Protein AF-A0A412G6F5-F1 (afdb_monomer_lite)

InterPro domains:
  IPR049254 Phage tail terminator [PF20765] (4-123)

Radius of gyration: 19.17 Å; chains: 1; bounding box: 36×42×67 Å

Secondary structure (DSSP, 8-state):
-HHHHHHHHHHHHHHH-TT-EEEES---SS--SSEEEEEEPP--TTTSHHHHHHH-EEEEEEEE--TTSTTHHHHHHHHHHHHTTT-SEEEETTEEEEEEEEEEEEETTTTEEEEEEEEE-TTT--TT-HHHHGGGS-S--------

Organism: NCBI:txid61171

Foldseek 3Di:
DVVLVLVQVVVLVCVVVVPAAEAEDDPPPDDDPFHKYKYWDDDDDDPCPVVCLVPFTKIKIKTAHPPVDPVSVVVVVVVCVCCPPVVQWTAGPNDTWGKAPWDWDADPVRRIIIIMIGTNCNRVDPVPPVVVVVVVPPPDDPDDDDD

pLDDT: mean 76.88, std 20.12, range [35.66, 96.69]

Structure (mmCIF, N/CA/C/O backbone):
data_AF-A0A412G6F5-F1
#
_entry.id   AF-A0A412G6F5-F1
#
loop_
_atom_site.group_PDB
_atom_site.id
_atom_site.type_symbol
_atom_site.label_atom_id
_atom_site.label_alt_id
_atom_site.label_comp_id
_atom_site.label_asym_id
_atom_site.label_entity_id
_atom_site.label_seq_id
_atom_site.pdbx_PDB_ins_code
_atom_site.Cartn_x
_atom_site.Cartn_y
_atom_site.Cartn_z
_atom_site.occupancy
_atom_site.B_iso_or_equiv
_atom_site.auth_seq_id
_atom_site.auth_comp_id
_atom_site.auth_asym_id
_atom_site.auth_atom_id
_atom_site.pdbx_PDB_model_num
ATOM 1 N N . MET A 1 1 ? 2.539 -0.796 -18.959 1.00 70.75 1 MET A N 1
ATOM 2 C CA . MET A 1 1 ? 3.631 -0.614 -17.974 1.00 70.75 1 MET A CA 1
ATOM 3 C C . MET A 1 1 ? 3.136 -0.115 -16.617 1.00 70.75 1 MET A C 1
ATOM 5 O O . MET A 1 1 ? 3.207 -0.871 -15.662 1.00 70.75 1 MET A O 1
ATOM 9 N N . VAL A 1 2 ? 2.645 1.128 -16.482 1.00 77.56 2 VAL A N 1
ATOM 10 C CA . VAL A 1 2 ? 2.208 1.657 -15.167 1.00 77.56 2 VAL A CA 1
ATOM 11 C C . VAL A 1 2 ? 1.067 0.830 -14.567 1.00 77.56 2 VAL A C 1
ATOM 13 O O . VAL A 1 2 ? 1.118 0.475 -13.394 1.00 77.56 2 VAL A O 1
ATOM 16 N N . TYR A 1 3 ? 0.089 0.449 -15.391 1.00 81.38 3 TYR A N 1
ATOM 17 C CA . TYR A 1 3 ? -0.985 -0.459 -14.989 1.00 81.38 3 TYR A CA 1
ATOM 18 C C . TYR A 1 3 ? -0.452 -1.802 -14.461 1.00 81.38 3 TYR A C 1
ATOM 20 O O . TYR A 1 3 ? -0.871 -2.251 -13.400 1.00 81.38 3 TYR A O 1
ATOM 28 N N . ASP A 1 4 ? 0.534 -2.403 -15.133 1.00 83.25 4 ASP A N 1
ATOM 29 C CA . ASP A 1 4 ? 1.133 -3.681 -14.716 1.00 83.25 4 ASP A CA 1
ATOM 30 C C . ASP A 1 4 ? 1.852 -3.563 -13.364 1.00 83.25 4 ASP A C 1
ATOM 32 O O . ASP A 1 4 ? 1.800 -4.473 -12.539 1.00 83.25 4 ASP A O 1
ATOM 36 N N . LEU A 1 5 ? 2.475 -2.411 -13.095 1.00 86.62 5 LEU A N 1
ATOM 37 C CA . LEU A 1 5 ? 3.087 -2.111 -11.800 1.00 86.62 5 LEU A CA 1
ATOM 38 C C . LEU A 1 5 ? 2.037 -1.947 -10.696 1.00 86.62 5 LEU A C 1
ATOM 40 O O . LEU A 1 5 ? 2.225 -2.478 -9.602 1.00 86.62 5 LEU A O 1
ATOM 44 N N . ILE A 1 6 ? 0.919 -1.270 -10.982 1.00 88.75 6 ILE A N 1
ATOM 45 C CA . ILE A 1 6 ? -0.224 -1.182 -10.059 1.00 88.75 6 ILE A CA 1
ATOM 46 C C . ILE A 1 6 ? -0.745 -2.590 -9.745 1.00 88.75 6 ILE A C 1
ATOM 48 O O . ILE A 1 6 ? -0.933 -2.921 -8.575 1.00 88.75 6 ILE A O 1
ATOM 52 N N . GLN A 1 7 ? -0.905 -3.446 -10.759 1.00 89.31 7 GLN A N 1
ATOM 53 C CA . GLN A 1 7 ? -1.339 -4.833 -10.573 1.00 89.31 7 GLN A CA 1
ATOM 54 C C . GLN A 1 7 ? -0.327 -5.667 -9.775 1.00 89.31 7 GLN A C 1
ATOM 56 O O . GLN A 1 7 ? -0.731 -6.471 -8.933 1.00 89.31 7 GLN A O 1
ATOM 61 N N . ALA A 1 8 ? 0.978 -5.460 -9.968 1.00 90.44 8 ALA A N 1
ATOM 62 C CA . ALA A 1 8 ? 2.017 -6.132 -9.187 1.00 90.44 8 ALA A CA 1
ATOM 63 C C . ALA A 1 8 ? 1.979 -5.721 -7.704 1.00 90.44 8 ALA A C 1
ATOM 65 O O . ALA A 1 8 ? 2.039 -6.582 -6.823 1.00 90.44 8 ALA A O 1
ATOM 66 N N . ILE A 1 9 ? 1.811 -4.424 -7.417 1.00 92.50 9 ILE A N 1
ATOM 67 C CA . ILE A 1 9 ? 1.620 -3.918 -6.048 1.00 92.50 9 ILE A CA 1
ATOM 68 C C . ILE A 1 9 ? 0.338 -4.512 -5.450 1.00 92.50 9 ILE A C 1
ATOM 70 O O . ILE A 1 9 ? 0.373 -5.060 -4.350 1.00 92.50 9 ILE A O 1
ATOM 74 N N . ALA A 1 10 ? -0.781 -4.462 -6.178 1.00 92.94 10 ALA A N 1
ATOM 75 C CA . ALA A 1 10 ? -2.062 -4.995 -5.719 1.00 92.94 10 ALA A CA 1
ATOM 76 C C . ALA A 1 10 ? -1.984 -6.498 -5.412 1.00 92.94 10 ALA A C 1
ATOM 78 O O . ALA A 1 10 ? -2.477 -6.948 -4.378 1.00 92.94 10 ALA A O 1
ATOM 79 N N . SER A 1 11 ? -1.314 -7.268 -6.270 1.00 91.88 11 SER A N 1
ATOM 80 C CA . SER A 1 11 ? -1.103 -8.707 -6.088 1.00 91.88 11 SER A CA 1
ATOM 81 C C . SER A 1 11 ? -0.253 -9.001 -4.854 1.00 91.88 11 SER A C 1
ATOM 83 O O . SER A 1 11 ? -0.593 -9.887 -4.067 1.00 91.88 11 SER A O 1
ATOM 85 N N . TRP A 1 12 ? 0.813 -8.224 -4.633 1.00 93.12 12 TRP A N 1
ATOM 86 C CA . TRP A 1 12 ? 1.634 -8.339 -3.428 1.00 93.12 12 TRP A CA 1
ATOM 87 C C . TRP A 1 12 ? 0.813 -8.063 -2.163 1.00 93.12 12 TRP A C 1
ATOM 89 O O . TRP A 1 12 ? 0.836 -8.867 -1.233 1.00 93.12 12 TRP A O 1
ATOM 99 N N . ILE A 1 13 ? 0.006 -6.997 -2.154 1.00 94.50 13 ILE A N 1
ATOM 100 C CA . ILE A 1 13 ? -0.892 -6.683 -1.033 1.00 94.50 13 ILE A CA 1
ATOM 101 C C . ILE A 1 13 ? 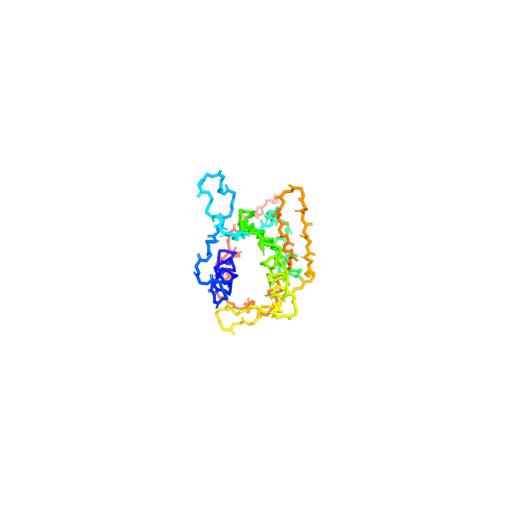-1.894 -7.822 -0.812 1.00 94.50 13 ILE A C 1
ATOM 103 O O . ILE A 1 13 ? -2.058 -8.284 0.315 1.00 94.50 13 ILE A O 1
ATOM 107 N N . LYS A 1 14 ? -2.534 -8.328 -1.872 1.00 93.56 14 LYS A N 1
ATOM 108 C CA . LYS A 1 14 ? -3.509 -9.426 -1.786 1.00 93.56 14 LYS A CA 1
ATOM 109 C C . LYS A 1 14 ? -2.929 -10.727 -1.249 1.00 93.56 14 LYS A C 1
ATOM 111 O O . LYS A 1 14 ? -3.653 -11.451 -0.573 1.00 93.56 14 LYS A O 1
ATOM 116 N N . SER A 1 15 ? -1.647 -10.996 -1.497 1.00 92.75 15 SER A N 1
ATOM 117 C CA . SER A 1 15 ? -0.963 -12.170 -0.941 1.00 92.75 15 SER A CA 1
ATOM 118 C C . SER A 1 15 ? -0.859 -12.142 0.591 1.00 92.75 15 SER A C 1
ATOM 120 O O . SER A 1 15 ? -0.738 -13.187 1.226 1.00 92.75 15 SER A O 1
ATOM 122 N N . LEU A 1 16 ? -0.946 -10.950 1.189 1.00 93.00 16 LEU A N 1
ATOM 123 C CA . LEU A 1 16 ? -0.870 -10.721 2.633 1.00 93.00 16 LEU A CA 1
ATOM 124 C C . LEU A 1 16 ? -2.257 -10.438 3.233 1.00 93.00 16 LEU A C 1
ATOM 126 O O . LEU A 1 16 ? -2.544 -10.836 4.360 1.00 93.00 16 LEU A O 1
ATOM 130 N N . TYR A 1 17 ? -3.136 -9.799 2.456 1.00 92.50 17 TYR A N 1
ATOM 131 C CA . TYR A 1 17 ? -4.452 -9.311 2.867 1.00 92.50 17 TYR A CA 1
ATOM 132 C C . TYR A 1 17 ? -5.554 -9.789 1.904 1.00 92.50 17 TYR A C 1
ATOM 134 O O . TYR A 1 17 ? -6.101 -9.018 1.109 1.00 92.50 17 TYR A O 1
ATOM 142 N N . HIS A 1 18 ? -5.902 -11.075 1.981 1.00 85.81 18 HIS A N 1
ATOM 143 C CA . HIS A 1 18 ? -6.816 -11.740 1.041 1.00 85.81 18 HIS A CA 1
ATOM 144 C C . HIS A 1 18 ? -8.193 -11.053 0.914 1.00 85.81 18 HIS A C 1
ATOM 146 O O . HIS A 1 18 ? -8.665 -10.811 -0.203 1.00 85.81 18 HIS A O 1
ATOM 152 N N . ASP A 1 19 ? -8.791 -10.639 2.034 1.00 86.75 19 ASP A N 1
ATOM 153 C CA . ASP A 1 19 ? -10.155 -10.086 2.079 1.00 86.75 19 ASP A CA 1
ATOM 154 C C . ASP A 1 19 ? -10.235 -8.553 1.969 1.00 86.75 19 ASP A C 1
ATOM 156 O O . ASP A 1 19 ? -11.327 -7.986 1.912 1.00 86.75 19 ASP A O 1
ATOM 160 N N . VAL A 1 20 ? -9.100 -7.854 1.881 1.00 90.12 20 VAL A N 1
ATOM 161 C CA . VAL A 1 20 ? -9.070 -6.382 1.872 1.00 90.12 20 VAL A CA 1
ATOM 162 C C . VAL A 1 20 ? -9.290 -5.843 0.460 1.00 90.12 20 VAL A C 1
ATOM 164 O O . VAL A 1 20 ? -8.702 -6.341 -0.501 1.00 90.12 20 VAL A O 1
ATOM 167 N N . LYS A 1 21 ? -10.156 -4.838 0.294 1.00 91.94 21 LYS A N 1
ATOM 168 C CA . LYS A 1 21 ? -10.390 -4.216 -1.019 1.00 91.94 21 LYS A CA 1
ATOM 169 C C . LYS A 1 21 ? -9.216 -3.318 -1.407 1.00 91.94 21 LYS A C 1
ATOM 171 O O . LYS A 1 21 ? -8.650 -2.639 -0.557 1.00 91.94 21 LYS A O 1
ATOM 176 N N . ILE A 1 22 ? -8.862 -3.339 -2.688 1.00 92.00 22 ILE A N 1
ATOM 177 C CA . ILE A 1 22 ? -7.831 -2.481 -3.273 1.00 92.00 22 ILE A CA 1
ATOM 178 C C . ILE A 1 22 ? -8.500 -1.693 -4.391 1.00 92.00 22 ILE A C 1
ATOM 180 O O . ILE A 1 22 ? -9.172 -2.296 -5.229 1.00 92.00 22 ILE A O 1
ATOM 184 N N . TYR A 1 23 ? -8.334 -0.380 -4.370 1.00 89.62 23 TYR A N 1
ATOM 185 C CA . TYR A 1 23 ? -8.858 0.542 -5.366 1.00 89.62 23 TYR A CA 1
ATOM 186 C C . TYR A 1 23 ? -7.694 1.209 -6.103 1.00 89.62 23 TYR A C 1
ATOM 188 O O . TYR A 1 23 ? -6.665 1.536 -5.505 1.00 89.62 23 TYR A O 1
ATOM 196 N N . ASP A 1 24 ? -7.851 1.411 -7.403 1.00 74.44 24 ASP A N 1
ATOM 197 C CA . ASP A 1 24 ? -6.963 2.199 -8.244 1.00 74.44 24 ASP A CA 1
ATOM 198 C C . ASP A 1 24 ? -7.604 3.571 -8.511 1.00 74.44 24 ASP A C 1
ATOM 200 O O . ASP A 1 24 ? -8.608 3.699 -9.207 1.00 74.44 24 ASP A O 1
ATOM 204 N N . GLY A 1 25 ? -7.041 4.624 -7.912 1.00 64.94 25 GLY A N 1
ATOM 205 C CA . GLY A 1 25 ? -7.523 6.001 -8.075 1.00 64.94 25 GLY A CA 1
ATOM 206 C C . GLY A 1 25 ? -8.661 6.439 -7.131 1.00 64.94 25 GLY A C 1
ATOM 207 O O . GLY A 1 25 ? -9.075 5.698 -6.236 1.00 64.94 25 GLY A O 1
ATOM 208 N N . PRO A 1 26 ? -9.153 7.687 -7.280 1.00 55.75 26 PRO A N 1
ATOM 209 C CA . PRO A 1 26 ? -10.075 8.320 -6.338 1.00 55.75 26 PRO A CA 1
ATOM 210 C C . PRO A 1 26 ? -11.512 7.804 -6.513 1.00 55.75 26 PRO A C 1
ATOM 212 O O . PRO A 1 26 ? -12.380 8.479 -7.065 1.00 55.75 26 PRO A O 1
ATOM 215 N N . VAL A 1 27 ? -11.790 6.593 -6.034 1.00 56.50 27 VAL A N 1
ATOM 216 C CA . VAL A 1 27 ? -13.164 6.090 -5.913 1.00 56.50 27 VAL A CA 1
ATOM 217 C C . VAL A 1 27 ? -13.754 6.624 -4.608 1.00 56.50 27 VAL A C 1
ATOM 219 O O . VAL A 1 27 ? -13.428 6.143 -3.531 1.00 56.50 27 VAL A O 1
ATOM 222 N N . LEU A 1 28 ? -14.610 7.646 -4.703 1.00 56.31 28 LEU A N 1
ATOM 223 C CA . LEU A 1 28 ? -15.174 8.374 -3.552 1.00 56.31 28 LEU A CA 1
ATOM 224 C C . LEU A 1 28 ? -16.532 7.838 -3.053 1.00 56.31 28 LEU A C 1
ATOM 226 O O . LEU A 1 28 ? -17.109 8.413 -2.132 1.00 56.31 28 LEU A O 1
ATOM 230 N N . GLN A 1 29 ? -17.074 6.765 -3.640 1.00 61.47 29 GLN A N 1
ATOM 231 C CA . GLN A 1 29 ? -18.398 6.236 -3.278 1.00 61.47 29 GLN A CA 1
ATOM 232 C C . GLN A 1 29 ? -18.341 4.743 -2.918 1.00 61.47 29 GLN A C 1
ATOM 234 O O . GLN A 1 29 ? -17.715 3.958 -3.621 1.00 61.47 29 GLN A O 1
ATOM 239 N N . ASP A 1 30 ? -19.012 4.377 -1.816 1.00 75.44 30 ASP A N 1
ATOM 240 C CA . ASP A 1 30 ? -19.157 3.003 -1.288 1.00 75.44 30 ASP A CA 1
ATOM 241 C C . ASP A 1 30 ? -17.825 2.275 -0.990 1.00 75.44 30 ASP A C 1
ATOM 243 O O . ASP A 1 30 ? -17.643 1.082 -1.252 1.00 75.44 30 ASP A O 1
ATOM 247 N N . ILE A 1 31 ? -16.862 3.014 -0.426 1.00 86.25 31 ILE A N 1
ATOM 248 C CA . ILE A 1 31 ? -15.583 2.451 0.014 1.00 86.25 31 ILE A CA 1
ATOM 249 C C . ILE A 1 31 ? -15.832 1.484 1.174 1.00 86.25 31 ILE A C 1
ATOM 251 O O . ILE A 1 31 ? -16.297 1.862 2.251 1.00 86.25 31 ILE A O 1
ATOM 255 N N . LYS A 1 32 ? -15.465 0.220 0.968 1.00 89.44 32 LYS A N 1
ATOM 256 C CA . LYS A 1 32 ? -15.502 -0.808 2.014 1.00 89.44 32 LYS A CA 1
ATOM 257 C C . LYS A 1 32 ? -14.198 -0.837 2.796 1.00 89.44 32 LYS A C 1
ATOM 259 O O . LYS A 1 32 ? -13.173 -1.205 2.234 1.00 89.44 32 LYS A O 1
ATOM 264 N N . LEU A 1 33 ? -14.274 -0.496 4.080 1.00 91.56 33 LEU A N 1
ATOM 265 C CA . LEU A 1 33 ? -13.156 -0.557 5.019 1.00 91.56 33 LEU A CA 1
ATOM 266 C C . LEU A 1 33 ? -12.983 -1.974 5.611 1.00 91.56 33 LEU A C 1
ATOM 268 O O . LEU A 1 33 ? -13.987 -2.664 5.819 1.00 91.56 33 LEU A O 1
ATOM 272 N N . PRO A 1 34 ? -11.745 -2.395 5.932 1.00 93.69 34 PRO A N 1
ATOM 273 C CA . PRO A 1 34 ? -10.494 -1.711 5.603 1.00 93.69 34 PRO A CA 1
ATOM 274 C C . PRO A 1 34 ? -10.170 -1.830 4.104 1.00 93.69 34 PRO A C 1
ATOM 276 O O . PRO A 1 34 ? -10.634 -2.758 3.434 1.00 93.69 34 PRO A O 1
ATOM 279 N N . CYS A 1 35 ? -9.373 -0.906 3.568 1.00 94.31 35 CYS A N 1
ATOM 280 C CA . CYS A 1 35 ? -8.973 -0.935 2.159 1.00 94.31 35 CYS A CA 1
ATOM 281 C C . CYS A 1 35 ? -7.633 -0.262 1.877 1.00 94.31 35 CYS A C 1
ATOM 283 O O . CYS A 1 35 ? -7.116 0.493 2.698 1.00 94.31 35 CYS A O 1
ATOM 285 N N . PHE A 1 36 ? -7.105 -0.539 0.685 1.00 95.19 36 PHE A N 1
ATOM 286 C CA . PHE A 1 36 ? -5.944 0.132 0.116 1.00 95.19 36 PHE A CA 1
ATOM 287 C C . PHE A 1 36 ? -6.331 0.931 -1.130 1.00 95.19 36 PHE A C 1
ATOM 289 O O . PHE A 1 36 ? -7.146 0.470 -1.929 1.00 95.19 36 PHE A O 1
ATOM 296 N N . PHE A 1 37 ? -5.685 2.072 -1.334 1.00 93.94 37 PHE A N 1
ATOM 297 C CA . PHE A 1 37 ? -5.668 2.799 -2.600 1.00 93.94 37 PHE A CA 1
ATOM 298 C C . PHE A 1 37 ? -4.254 2.793 -3.154 1.00 93.94 37 PHE A C 1
ATOM 300 O O . PHE A 1 37 ? -3.307 3.014 -2.405 1.00 93.94 37 PHE A O 1
ATOM 307 N N . ILE A 1 38 ? -4.105 2.546 -4.452 1.00 92.44 38 ILE A N 1
ATOM 308 C CA . ILE A 1 38 ? -2.816 2.629 -5.140 1.00 92.44 38 ILE A CA 1
ATOM 309 C C . ILE A 1 38 ? -2.901 3.777 -6.140 1.00 92.44 38 ILE A C 1
ATOM 311 O O . ILE A 1 38 ? -3.734 3.755 -7.047 1.00 92.44 38 ILE A O 1
ATOM 315 N N . THR A 1 39 ? -2.023 4.763 -5.981 1.00 88.75 39 THR A N 1
ATOM 316 C CA . THR A 1 39 ? -1.973 5.952 -6.833 1.00 88.75 39 THR A CA 1
ATOM 317 C C . THR A 1 39 ? -0.556 6.181 -7.338 1.00 88.75 39 THR A C 1
ATOM 319 O O . THR A 1 39 ? 0.420 6.070 -6.594 1.00 88.75 39 THR A O 1
ATOM 322 N N . THR A 1 40 ? -0.437 6.542 -8.611 1.00 85.06 40 THR A N 1
ATOM 323 C CA . THR A 1 40 ? 0.802 7.066 -9.194 1.00 85.06 40 THR A CA 1
ATOM 324 C C . THR A 1 40 ? 0.716 8.574 -9.296 1.00 85.06 40 THR A C 1
ATOM 326 O O . THR A 1 40 ? -0.295 9.099 -9.762 1.00 85.06 40 THR A O 1
ATOM 329 N N . LEU A 1 41 ? 1.772 9.282 -8.910 1.00 76.12 41 LEU A N 1
ATOM 330 C CA . LEU A 1 41 ? 1.836 10.727 -9.125 1.00 76.12 41 LEU A CA 1
ATOM 331 C C . LEU A 1 41 ? 2.078 10.982 -10.625 1.00 76.12 41 LEU A C 1
ATOM 333 O O . LEU A 1 41 ? 3.068 10.489 -11.165 1.00 76.12 41 LEU A O 1
ATOM 337 N N . GLN A 1 42 ? 1.158 11.686 -11.304 1.00 58.50 42 GLN A N 1
ATOM 338 C CA . GLN A 1 42 ? 1.326 12.082 -12.712 1.00 58.50 42 GLN A CA 1
ATOM 339 C C . GLN A 1 42 ? 2.537 13.013 -12.857 1.00 58.50 42 GLN A C 1
ATOM 341 O O . GLN 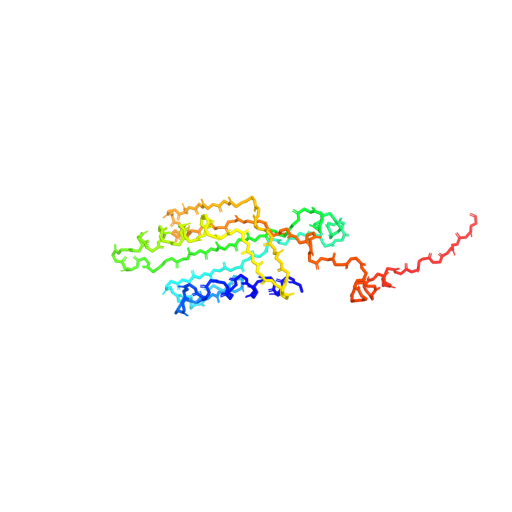A 1 42 ? 2.755 13.887 -12.019 1.00 58.50 42 GLN A O 1
ATOM 346 N N . ILE A 1 43 ? 3.324 12.820 -13.915 1.00 53.09 43 ILE A N 1
ATOM 347 C CA . ILE A 1 43 ? 4.489 13.647 -14.243 1.00 53.09 43 ILE A CA 1
ATOM 348 C C . ILE A 1 43 ? 4.354 14.033 -15.716 1.00 53.09 43 ILE A C 1
ATOM 350 O O . ILE A 1 43 ? 4.107 13.162 -16.547 1.00 53.09 43 ILE A O 1
ATOM 354 N N . ASP A 1 44 ? 4.483 15.326 -16.021 1.00 45.31 44 ASP A N 1
ATOM 355 C CA . ASP A 1 44 ? 4.256 15.894 -17.355 1.00 45.31 44 ASP A CA 1
ATOM 356 C C . ASP A 1 44 ? 5.026 15.151 -18.461 1.00 45.31 44 ASP A C 1
ATOM 358 O O . ASP A 1 44 ? 6.246 14.983 -18.400 1.00 45.31 44 ASP A O 1
ATOM 362 N N . GLU A 1 45 ? 4.291 14.721 -19.484 1.00 41.81 45 GLU A N 1
ATOM 363 C CA . GLU A 1 45 ? 4.550 13.529 -20.307 1.00 41.81 45 GLU A CA 1
ATOM 364 C C . GLU A 1 45 ? 5.762 13.613 -21.259 1.00 41.81 45 GLU A C 1
ATOM 366 O O . GLU A 1 45 ? 6.339 12.590 -21.612 1.00 41.81 45 GLU A O 1
ATOM 371 N N . VAL A 1 46 ? 6.205 14.805 -21.673 1.00 43.59 46 VAL A N 1
ATOM 372 C CA . VAL A 1 46 ? 7.040 14.921 -22.892 1.00 43.59 46 VAL A CA 1
ATOM 373 C C . VAL A 1 46 ? 8.546 15.016 -22.615 1.00 43.59 46 VAL A C 1
ATOM 375 O O . VAL A 1 46 ? 9.351 14.396 -23.300 1.00 43.59 46 VAL A O 1
ATOM 378 N N . SER A 1 47 ? 8.975 15.758 -21.593 1.00 40.22 47 SER A N 1
ATOM 379 C CA . SER A 1 47 ? 10.414 15.936 -21.300 1.00 40.22 47 SER A CA 1
ATOM 380 C C . SER A 1 47 ? 10.933 14.983 -20.222 1.00 40.22 47 SER A C 1
ATOM 382 O O . SER A 1 47 ? 12.139 14.812 -20.060 1.00 40.22 47 SER A O 1
ATOM 384 N N . SER A 1 48 ? 10.023 14.368 -19.467 1.00 48.06 48 SER A N 1
ATOM 385 C CA . SER A 1 48 ? 10.340 13.654 -18.234 1.00 48.06 48 SER A CA 1
ATOM 386 C C . SER A 1 48 ? 10.467 12.143 -18.416 1.00 48.06 48 SER A C 1
ATOM 388 O O . SER A 1 48 ? 11.168 11.529 -17.619 1.00 48.06 48 SER A O 1
ATOM 390 N N . LEU A 1 49 ? 9.884 11.540 -19.465 1.00 49.03 49 LEU A N 1
ATOM 391 C CA . LEU A 1 49 ? 9.882 10.083 -19.665 1.00 49.03 49 LEU A CA 1
ATOM 392 C C . LEU A 1 49 ? 11.307 9.501 -19.609 1.00 49.03 49 LEU A C 1
ATOM 394 O O . LEU A 1 49 ? 11.584 8.576 -18.848 1.00 49.03 49 LEU A O 1
ATOM 398 N N . LYS A 1 50 ? 12.256 10.102 -20.338 1.00 51.06 50 LYS A N 1
ATOM 399 C CA . LYS A 1 50 ? 13.658 9.647 -20.400 1.00 51.06 50 LYS A CA 1
ATOM 400 C C . LYS A 1 50 ? 14.394 9.779 -19.056 1.00 51.06 50 LYS A C 1
ATOM 402 O O . LYS A 1 50 ? 15.170 8.898 -18.679 1.00 51.06 50 LYS A O 1
ATOM 407 N N . ASP A 1 51 ? 14.134 10.852 -18.311 1.00 52.50 51 ASP A N 1
ATOM 408 C CA . ASP A 1 51 ? 14.723 11.084 -16.985 1.00 52.50 51 ASP A CA 1
ATOM 409 C C . ASP A 1 51 ? 14.033 10.278 -15.875 1.00 52.50 51 ASP A C 1
ATOM 411 O O . ASP A 1 51 ? 14.648 9.942 -14.859 1.00 52.50 51 ASP A O 1
ATOM 415 N N . PHE A 1 52 ? 12.779 9.901 -16.091 1.00 53.84 52 PHE A N 1
ATOM 416 C CA . PHE A 1 52 ? 11.971 9.081 -15.207 1.00 53.84 52 PHE A CA 1
ATOM 417 C C . PHE A 1 52 ? 12.431 7.631 -15.194 1.00 53.84 52 PHE A C 1
ATOM 419 O O . PHE A 1 52 ? 12.676 7.078 -14.125 1.00 53.84 52 PHE A O 1
ATOM 426 N N . TYR A 1 53 ? 12.702 7.051 -16.366 1.00 53.12 53 TYR A N 1
ATOM 427 C CA . TYR A 1 53 ? 13.362 5.746 -16.465 1.00 53.12 53 TYR A CA 1
ATOM 428 C C . TYR A 1 53 ? 14.720 5.732 -15.747 1.00 53.12 53 TYR A C 1
ATOM 430 O O . TYR A 1 53 ? 15.112 4.731 -15.144 1.00 53.12 53 TYR A O 1
ATOM 438 N N . ARG A 1 54 ? 15.418 6.876 -15.722 1.00 56.44 54 ARG A N 1
ATOM 439 C CA . ARG A 1 54 ? 16.646 7.049 -14.937 1.00 56.44 54 ARG A CA 1
ATOM 440 C C . ARG A 1 54 ? 16.405 7.178 -13.429 1.00 56.44 54 ARG A C 1
ATOM 442 O O . ARG A 1 54 ? 17.304 6.806 -12.673 1.00 56.44 54 ARG A O 1
ATOM 449 N N . ARG A 1 55 ? 15.265 7.687 -12.949 1.00 60.53 55 ARG A N 1
ATOM 450 C CA . ARG A 1 55 ? 15.025 7.995 -11.518 1.00 60.53 55 ARG A CA 1
ATOM 451 C C . ARG A 1 55 ? 14.079 7.028 -10.785 1.00 60.53 55 ARG A C 1
ATOM 453 O O . ARG A 1 55 ? 14.254 6.871 -9.579 1.00 60.53 55 ARG A O 1
ATOM 460 N N . GLY A 1 56 ? 13.187 6.330 -11.487 1.00 76.50 56 GLY A N 1
ATOM 461 C CA . GLY A 1 56 ? 12.169 5.426 -10.936 1.00 76.50 56 GLY A CA 1
ATOM 462 C C . GLY A 1 56 ? 10.758 6.032 -10.916 1.00 76.50 56 GLY A C 1
ATOM 463 O O . GLY A 1 56 ? 10.599 7.238 -11.087 1.00 76.50 56 GLY A O 1
ATOM 464 N N . ILE A 1 57 ? 9.742 5.188 -10.696 1.00 83.81 57 ILE A N 1
ATOM 465 C CA . ILE A 1 57 ? 8.312 5.558 -10.716 1.00 83.81 57 ILE A CA 1
ATOM 466 C C . ILE A 1 57 ? 7.784 5.756 -9.288 1.00 83.81 57 ILE A C 1
ATOM 468 O O . ILE A 1 57 ? 7.854 4.796 -8.517 1.00 83.81 57 ILE A O 1
ATOM 472 N N . PRO A 1 58 ? 7.262 6.939 -8.904 1.00 87.75 58 PRO A N 1
ATOM 473 C CA . PRO A 1 58 ? 6.706 7.176 -7.582 1.00 87.75 58 PRO A CA 1
ATOM 474 C C . PRO A 1 58 ? 5.296 6.598 -7.455 1.00 87.75 58 PRO A C 1
ATOM 476 O O . PRO A 1 58 ? 4.426 6.814 -8.301 1.00 87.75 58 PRO A O 1
ATOM 479 N N . PHE A 1 59 ? 5.072 5.918 -6.339 1.00 90.81 59 PHE A N 1
ATOM 480 C CA . PHE A 1 59 ? 3.793 5.365 -5.931 1.00 90.81 59 PHE A CA 1
ATOM 481 C C . PHE A 1 59 ? 3.431 5.842 -4.532 1.00 90.81 59 PHE A C 1
ATOM 483 O O . PHE A 1 59 ? 4.294 6.021 -3.667 1.00 90.81 59 PHE A O 1
ATOM 490 N N . VAL A 1 60 ? 2.130 5.986 -4.321 1.00 92.88 60 VAL A N 1
ATOM 491 C CA . VAL A 1 60 ? 1.506 6.170 -3.019 1.00 92.88 60 VAL A CA 1
ATOM 492 C C . VAL A 1 60 ? 0.520 5.030 -2.820 1.00 92.88 60 VAL A C 1
ATOM 494 O O . VAL A 1 60 ? -0.318 4.765 -3.684 1.00 92.88 60 VAL A O 1
ATOM 497 N N . VAL A 1 61 ? 0.649 4.340 -1.694 1.00 94.88 61 VAL A N 1
ATOM 498 C CA . VAL A 1 61 ? -0.325 3.372 -1.209 1.00 94.88 61 VAL A CA 1
ATOM 499 C C . VAL A 1 61 ? -0.938 3.926 0.065 1.00 94.88 61 VAL A C 1
ATOM 501 O O . VAL A 1 61 ? -0.236 4.099 1.059 1.00 94.88 61 VAL A O 1
ATOM 504 N N . ASP A 1 62 ? -2.237 4.184 0.033 1.00 95.31 62 ASP A N 1
ATOM 505 C CA . ASP A 1 62 ? -2.981 4.671 1.189 1.00 95.31 62 ASP A CA 1
ATOM 506 C C . ASP A 1 62 ? -3.775 3.526 1.796 1.00 95.31 62 ASP A C 1
ATOM 508 O O . ASP A 1 62 ? -4.557 2.875 1.106 1.00 95.31 62 ASP A O 1
ATOM 512 N N . TYR A 1 63 ? -3.580 3.270 3.085 1.00 95.94 63 TYR A N 1
ATOM 513 C CA . TYR A 1 63 ? -4.366 2.299 3.835 1.00 95.94 63 TYR A CA 1
ATOM 514 C C . TYR A 1 63 ? -5.368 3.009 4.739 1.00 95.94 63 TYR A C 1
ATOM 516 O O . TYR A 1 63 ? -4.989 3.821 5.588 1.00 95.94 63 TYR A O 1
ATOM 524 N N . LEU A 1 64 ? -6.644 2.670 4.562 1.00 94.50 64 LEU A N 1
ATOM 525 C CA . LEU A 1 64 ? -7.741 3.135 5.400 1.00 94.50 64 LEU A CA 1
ATOM 526 C C . LEU A 1 64 ? -8.210 1.955 6.266 1.00 94.50 64 LEU A C 1
ATOM 528 O O . LEU A 1 64 ? -8.776 0.995 5.724 1.00 94.50 64 LEU A O 1
ATOM 532 N N . PRO A 1 65 ? -7.986 1.990 7.590 1.00 94.19 65 PRO A N 1
ATOM 533 C CA . PRO A 1 65 ? -8.441 0.951 8.502 1.00 94.19 65 PRO A CA 1
ATOM 534 C C . PRO A 1 65 ? -9.957 1.030 8.733 1.00 94.19 65 PRO A C 1
ATOM 536 O O . PRO A 1 65 ? -10.593 2.057 8.502 1.00 94.19 65 PRO A O 1
ATOM 539 N N . ASP A 1 66 ? -10.545 -0.050 9.250 1.00 93.38 66 ASP A N 1
ATOM 540 C CA . ASP A 1 66 ? -11.920 -0.026 9.764 1.00 93.38 66 ASP A CA 1
ATOM 541 C C . ASP A 1 66 ? -11.921 0.509 11.200 1.00 93.38 66 ASP A C 1
ATOM 543 O O . ASP A 1 66 ? -11.821 -0.242 12.170 1.00 93.38 66 ASP A O 1
ATOM 547 N N . ASP A 1 67 ? -12.016 1.830 11.330 1.00 88.00 67 ASP A N 1
ATOM 548 C CA . ASP A 1 67 ? -11.931 2.563 12.599 1.00 88.00 67 ASP A CA 1
ATOM 549 C C . ASP A 1 67 ? -13.085 2.288 13.582 1.00 88.00 67 ASP A C 1
ATOM 551 O O . ASP A 1 67 ? -13.033 2.699 14.742 1.00 88.00 67 ASP A O 1
ATOM 555 N N . ARG A 1 68 ? -14.113 1.557 13.140 1.00 89.81 68 ARG A N 1
ATOM 556 C CA . ARG A 1 68 ? -15.199 1.044 13.986 1.00 89.81 68 ARG A CA 1
ATOM 557 C C . ARG A 1 68 ? -14.749 -0.132 14.854 1.00 89.81 68 ARG A C 1
ATOM 559 O O . ARG A 1 68 ? -15.434 -0.467 15.821 1.00 89.81 68 ARG A O 1
ATOM 566 N N . LYS A 1 69 ? -13.623 -0.775 14.523 1.00 89.50 69 LYS A N 1
ATOM 567 C CA . LYS A 1 69 ? -13.046 -1.851 15.333 1.00 89.50 69 LYS A CA 1
ATOM 568 C C . LYS A 1 69 ? -12.237 -1.269 16.495 1.00 89.50 69 LYS A C 1
ATOM 570 O O . LYS A 1 69 ? -11.426 -0.371 16.283 1.00 89.50 69 LYS A O 1
ATOM 575 N N . PRO A 1 70 ? -12.380 -1.804 17.719 1.00 85.00 70 PRO A N 1
ATOM 576 C CA . PRO A 1 70 ? -11.703 -1.265 18.901 1.00 85.00 70 PRO A CA 1
ATOM 577 C C . PRO A 1 70 ? -10.169 -1.338 18.822 1.00 85.00 70 PRO A C 1
ATOM 579 O O . PRO A 1 70 ? -9.489 -0.562 19.485 1.00 85.00 70 PRO A O 1
ATOM 582 N N . ASN A 1 71 ? -9.625 -2.240 18.005 1.00 89.56 71 ASN A N 1
ATOM 583 C CA . ASN A 1 71 ? -8.194 -2.489 17.843 1.00 89.56 71 ASN A CA 1
ATOM 584 C C . ASN A 1 71 ? -7.650 -2.053 16.469 1.00 89.56 71 ASN A C 1
ATOM 586 O O . ASN A 1 71 ? -6.612 -2.543 16.041 1.00 89.56 71 ASN A O 1
ATOM 590 N N . PHE A 1 72 ? -8.314 -1.126 15.770 1.00 90.31 72 PHE A N 1
ATOM 591 C CA . PHE A 1 72 ? -7.901 -0.703 14.421 1.00 90.31 72 PHE A CA 1
ATOM 592 C C . PHE A 1 72 ? -6.469 -0.126 14.347 1.00 90.31 72 PHE A C 1
ATOM 594 O O . PHE A 1 72 ? -5.857 -0.104 13.282 1.00 90.31 72 PHE A O 1
ATOM 601 N N . MET A 1 73 ? -5.923 0.343 15.474 1.00 92.94 73 MET A N 1
ATOM 602 C CA . MET A 1 73 ? -4.528 0.789 15.572 1.00 92.94 73 MET A CA 1
ATOM 603 C C . MET A 1 73 ? -3.533 -0.363 15.426 1.00 92.94 73 MET A C 1
ATOM 605 O O . MET A 1 73 ? -2.484 -0.169 14.818 1.00 92.94 73 MET A O 1
ATOM 609 N N . ASP A 1 74 ? -3.869 -1.559 15.912 1.00 93.94 74 ASP A N 1
ATOM 610 C CA . ASP A 1 74 ? -3.030 -2.746 15.730 1.00 93.94 74 ASP A CA 1
ATOM 611 C C . ASP A 1 74 ? -2.937 -3.102 14.241 1.00 93.94 74 ASP A C 1
ATOM 613 O O . ASP A 1 74 ? -1.851 -3.405 13.747 1.00 93.94 74 ASP A O 1
ATOM 617 N N . ASP A 1 75 ? -4.045 -2.954 13.501 1.00 92.69 75 ASP A N 1
ATOM 618 C CA . ASP A 1 75 ? -4.067 -3.140 12.047 1.00 92.69 75 ASP A CA 1
ATOM 619 C C . ASP A 1 75 ? -3.145 -2.123 11.346 1.00 92.69 75 ASP A C 1
ATOM 621 O O . ASP A 1 75 ? -2.401 -2.485 10.436 1.00 92.69 75 ASP A O 1
ATOM 625 N N . ILE A 1 76 ? -3.145 -0.853 11.779 1.00 94.69 76 ILE A N 1
ATOM 626 C CA . ILE A 1 76 ? -2.235 0.174 11.239 1.00 94.69 76 ILE A CA 1
ATOM 627 C C . ILE A 1 76 ? -0.773 -0.217 11.483 1.00 94.69 76 ILE A C 1
ATOM 629 O O . ILE A 1 76 ? 0.033 -0.156 10.552 1.00 94.69 76 ILE A O 1
ATOM 633 N 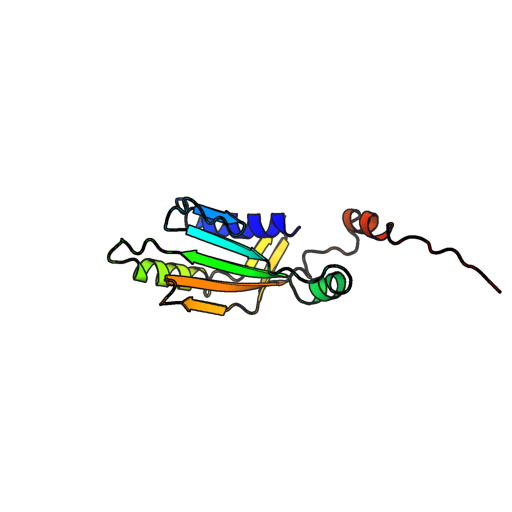N . TYR A 1 77 ? -0.420 -0.626 12.705 1.00 94.81 77 TYR A N 1
ATOM 634 C CA . TYR A 1 77 ? 0.950 -1.032 13.030 1.00 94.81 77 TYR A CA 1
ATOM 635 C C . TYR A 1 77 ? 1.385 -2.260 12.232 1.00 94.81 77 TYR A C 1
ATOM 637 O O . TYR A 1 77 ? 2.487 -2.281 11.686 1.00 94.81 77 TYR A O 1
ATOM 645 N N . GLN A 1 78 ? 0.499 -3.243 12.076 1.00 94.50 78 GLN A N 1
ATOM 646 C CA . GLN A 1 78 ? 0.770 -4.429 11.272 1.00 94.50 78 GLN A CA 1
ATOM 647 C C . GLN A 1 78 ? 1.015 -4.078 9.798 1.00 94.50 78 GLN A C 1
ATOM 649 O O . GLN A 1 78 ? 1.958 -4.591 9.184 1.00 94.50 78 GLN A O 1
ATOM 654 N N . VAL A 1 79 ? 0.200 -3.189 9.221 1.00 95.31 79 VAL A N 1
ATOM 655 C CA . VAL A 1 79 ? 0.401 -2.712 7.846 1.00 95.31 79 VAL A CA 1
ATOM 656 C C . VAL A 1 79 ? 1.715 -1.940 7.740 1.00 95.31 79 VAL A C 1
ATOM 658 O O . VAL A 1 79 ? 2.499 -2.201 6.828 1.00 95.31 79 VAL A O 1
ATOM 661 N N . GLN A 1 80 ? 2.018 -1.058 8.693 1.00 95.06 80 GLN A N 1
ATOM 662 C CA . GLN A 1 80 ? 3.284 -0.326 8.730 1.00 95.06 80 GLN A CA 1
ATOM 663 C C . GLN A 1 80 ? 4.496 -1.272 8.753 1.00 95.06 80 GLN A C 1
ATOM 665 O O . GLN A 1 80 ? 5.428 -1.081 7.970 1.00 95.06 80 GLN A O 1
ATOM 670 N N . ASP A 1 81 ? 4.480 -2.313 9.586 1.00 94.69 81 ASP A N 1
ATOM 671 C CA . ASP A 1 81 ? 5.573 -3.287 9.677 1.00 94.69 81 ASP A CA 1
ATOM 672 C C . ASP A 1 81 ? 5.714 -4.108 8.392 1.00 94.69 81 ASP A C 1
ATOM 674 O O . ASP A 1 81 ? 6.825 -4.337 7.903 1.00 94.69 81 ASP A O 1
ATOM 678 N N . THR A 1 82 ? 4.582 -4.481 7.793 1.00 94.25 82 THR A N 1
ATOM 679 C CA . THR A 1 82 ? 4.514 -5.217 6.526 1.00 94.25 82 THR A CA 1
ATOM 680 C C . THR A 1 82 ? 5.135 -4.425 5.377 1.00 94.25 82 THR A C 1
ATOM 682 O O . THR A 1 82 ? 5.975 -4.936 4.630 1.00 94.25 82 THR A O 1
ATOM 685 N N . PHE A 1 83 ? 4.769 -3.148 5.259 1.00 94.44 83 PHE A N 1
ATOM 686 C CA . PHE A 1 83 ? 5.346 -2.238 4.275 1.00 94.44 83 PHE A CA 1
ATOM 687 C C . PHE A 1 83 ? 6.731 -1.722 4.682 1.00 94.44 83 PHE A C 1
ATOM 689 O O . PHE A 1 83 ? 7.410 -1.106 3.864 1.00 94.44 83 PHE A O 1
ATOM 696 N N . GLY A 1 84 ? 7.188 -2.002 5.903 1.00 90.88 84 GLY A N 1
ATOM 697 C CA . GLY A 1 84 ? 8.507 -1.673 6.426 1.00 90.88 84 GLY A CA 1
ATOM 698 C C . GLY A 1 84 ? 9.619 -2.525 5.811 1.00 90.88 84 GLY A C 1
ATOM 699 O O . GLY A 1 84 ? 9.877 -2.491 4.609 1.00 90.88 84 GLY A O 1
ATOM 700 N N . LEU A 1 85 ? 10.360 -3.278 6.618 1.00 83.69 85 LEU A N 1
ATOM 701 C CA . LEU A 1 85 ? 11.513 -4.040 6.118 1.00 83.69 85 LEU A CA 1
ATOM 702 C C . LEU A 1 85 ? 11.195 -5.127 5.072 1.00 83.69 85 LEU A C 1
ATOM 704 O O . LEU A 1 85 ? 12.074 -5.332 4.233 1.00 83.69 85 LEU A O 1
ATOM 708 N N . PRO A 1 86 ? 10.033 -5.812 5.075 1.00 86.81 86 PRO A N 1
ATOM 709 C CA . PRO A 1 86 ? 9.727 -6.856 4.091 1.00 86.81 86 PRO A CA 1
ATOM 710 C C . PRO A 1 86 ? 9.498 -6.326 2.668 1.00 86.81 86 PRO A C 1
ATOM 712 O O . PRO A 1 86 ? 9.895 -6.961 1.692 1.00 86.81 86 PRO A O 1
ATOM 715 N N . PHE A 1 87 ? 8.905 -5.139 2.528 1.00 90.50 87 PHE A N 1
ATOM 716 C CA . PHE A 1 87 ? 8.550 -4.560 1.230 1.00 90.50 87 PHE A CA 1
ATOM 717 C C . PHE A 1 87 ? 9.745 -3.862 0.553 1.00 90.50 87 PHE A C 1
ATOM 719 O O . PHE A 1 87 ? 9.833 -2.633 0.509 1.00 90.50 87 PHE A O 1
ATOM 726 N N . ARG A 1 88 ? 10.730 -4.639 0.086 1.00 90.25 88 ARG A N 1
ATOM 727 C CA . ARG A 1 88 ? 11.962 -4.123 -0.560 1.00 90.25 88 ARG A CA 1
ATOM 728 C C . ARG A 1 88 ? 12.012 -4.308 -2.066 1.00 90.25 88 ARG A C 1
ATOM 730 O O . ARG A 1 88 ? 12.744 -3.582 -2.735 1.00 90.25 88 ARG A O 1
ATOM 737 N N . GLN A 1 89 ? 11.268 -5.277 -2.578 1.00 89.81 89 GLN A N 1
ATOM 738 C CA . GLN A 1 89 ? 11.250 -5.601 -3.992 1.00 89.81 89 GLN A CA 1
ATOM 739 C C . GLN A 1 89 ? 9.874 -6.094 -4.424 1.00 89.81 89 GLN A C 1
ATOM 741 O O . GLN A 1 89 ? 9.137 -6.675 -3.625 1.00 89.81 89 GLN A O 1
ATOM 746 N N . LEU A 1 90 ? 9.573 -5.893 -5.700 1.00 88.38 90 LEU A N 1
ATOM 747 C CA . LEU A 1 90 ? 8.444 -6.490 -6.401 1.00 88.38 90 LEU A CA 1
ATOM 748 C C . LEU A 1 90 ? 8.963 -7.336 -7.558 1.00 88.38 90 LEU A C 1
ATOM 750 O O . LEU A 1 90 ? 10.042 -7.078 -8.087 1.00 88.38 90 LEU A O 1
ATOM 754 N N . ILE A 1 91 ? 8.187 -8.341 -7.946 1.00 84.75 91 ILE A N 1
ATOM 755 C CA . ILE A 1 91 ? 8.470 -9.151 -9.130 1.00 84.75 91 ILE A CA 1
ATOM 756 C C . ILE A 1 91 ? 7.451 -8.765 -10.196 1.00 84.75 91 ILE A C 1
ATOM 758 O O . ILE A 1 91 ? 6.249 -8.789 -9.936 1.00 84.75 91 ILE A O 1
ATOM 762 N N . LEU A 1 92 ? 7.937 -8.411 -11.383 1.00 83.62 92 LEU A N 1
ATOM 763 C CA . LEU A 1 92 ? 7.122 -8.169 -12.569 1.00 83.62 92 LEU A CA 1
ATOM 764 C C . LEU A 1 92 ? 7.751 -8.922 -13.742 1.00 83.62 92 LEU A C 1
ATOM 766 O O . LEU A 1 92 ? 8.885 -8.623 -14.107 1.00 83.62 92 LEU A O 1
ATOM 770 N N . ASN A 1 93 ? 7.025 -9.878 -14.330 1.00 81.88 93 ASN A N 1
ATOM 771 C CA . ASN A 1 93 ? 7.493 -10.690 -15.465 1.00 81.88 93 ASN A CA 1
ATOM 772 C C . ASN A 1 93 ? 8.902 -11.276 -15.235 1.00 81.88 93 ASN A C 1
ATOM 774 O O . ASN A 1 93 ? 9.806 -11.059 -16.038 1.00 81.88 93 ASN A O 1
ATOM 778 N N . ASP A 1 94 ? 9.107 -11.926 -14.084 1.00 79.38 94 ASP A N 1
ATOM 779 C CA . ASP A 1 94 ? 10.387 -12.498 -13.625 1.00 79.38 94 ASP A CA 1
ATOM 780 C C . ASP A 1 94 ? 11.530 -11.495 -13.378 1.00 79.38 94 ASP A C 1
ATOM 782 O O . ASP A 1 94 ? 12.629 -11.880 -12.971 1.00 79.38 94 ASP A O 1
ATOM 786 N N . LYS A 1 95 ? 11.277 -10.191 -13.534 1.00 80.12 95 LYS A N 1
ATOM 787 C CA . LYS A 1 95 ? 12.239 -9.128 -13.234 1.00 80.12 95 LYS A CA 1
ATOM 788 C C . LYS A 1 95 ? 12.019 -8.587 -11.825 1.00 80.12 95 LYS A C 1
ATOM 790 O O . LYS A 1 95 ? 10.890 -8.338 -11.400 1.00 80.12 95 LYS A O 1
ATOM 795 N N . GLN A 1 96 ? 13.116 -8.383 -11.099 1.00 84.69 96 GLN A N 1
ATOM 796 C CA . GLN A 1 96 ? 13.094 -7.788 -9.764 1.00 84.69 96 GLN A CA 1
ATOM 797 C C . GLN A 1 96 ? 13.130 -6.262 -9.862 1.00 84.69 96 GLN A C 1
ATOM 799 O O . GLN A 1 96 ? 14.053 -5.677 -10.430 1.00 84.69 96 GLN A O 1
ATOM 804 N N . LEU A 1 97 ? 12.128 -5.619 -9.273 1.00 85.75 97 LEU A N 1
ATOM 805 C CA . LEU A 1 97 ? 12.001 -4.171 -9.171 1.00 85.75 97 LEU A CA 1
ATOM 806 C C . LEU A 1 97 ? 12.308 -3.741 -7.743 1.00 85.75 97 LEU A C 1
ATOM 808 O O . LEU A 1 97 ? 11.632 -4.164 -6.805 1.00 85.75 97 LEU A O 1
ATOM 812 N N . TRP A 1 98 ? 13.314 -2.888 -7.571 1.00 87.56 98 TRP A N 1
ATOM 813 C CA . TRP A 1 98 ? 13.728 -2.427 -6.247 1.00 87.56 98 TRP A CA 1
ATOM 814 C C . TRP A 1 98 ? 12.879 -1.254 -5.776 1.00 87.56 98 TRP A C 1
ATOM 816 O O . TRP A 1 98 ? 12.685 -0.281 -6.503 1.00 87.56 98 TRP A O 1
ATOM 826 N N . ILE A 1 99 ? 12.438 -1.318 -4.523 1.00 90.56 99 ILE A N 1
ATOM 827 C CA . ILE A 1 99 ? 11.723 -0.231 -3.857 1.00 90.56 99 ILE A CA 1
ATOM 828 C C . ILE A 1 99 ? 12.744 0.696 -3.193 1.00 90.56 99 ILE A C 1
ATOM 830 O O . ILE A 1 99 ? 13.590 0.260 -2.409 1.00 90.56 99 ILE A O 1
ATOM 834 N N . LYS A 1 100 ? 12.656 1.991 -3.492 1.00 88.25 100 LYS A N 1
ATOM 835 C CA . LYS A 1 100 ? 13.547 3.045 -2.993 1.00 88.25 100 LYS A CA 1
ATOM 836 C C . LYS A 1 100 ? 12.765 4.175 -2.341 1.00 88.25 100 LYS A C 1
ATOM 838 O O . LYS A 1 100 ? 11.574 4.336 -2.587 1.00 88.25 100 LYS A O 1
ATOM 843 N N . ASN A 1 101 ? 13.472 4.966 -1.531 1.00 88.69 101 ASN A N 1
ATOM 844 C CA . ASN A 1 101 ? 12.982 6.202 -0.909 1.00 88.69 101 ASN A CA 1
ATOM 845 C C . ASN A 1 1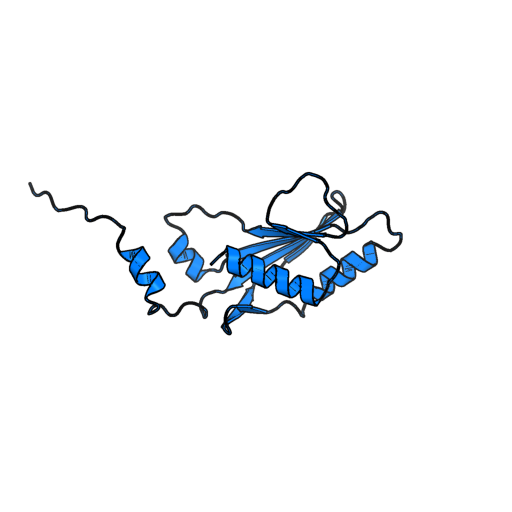01 ? 11.603 6.035 -0.262 1.00 88.69 101 ASN A C 1
ATOM 847 O O . ASN A 1 101 ? 10.700 6.839 -0.472 1.00 88.69 101 ASN A O 1
ATOM 851 N N . LYS A 1 102 ? 11.448 4.936 0.480 1.00 92.88 102 LYS A N 1
ATOM 852 C CA . LYS A 1 102 ? 10.187 4.590 1.110 1.00 92.88 102 LYS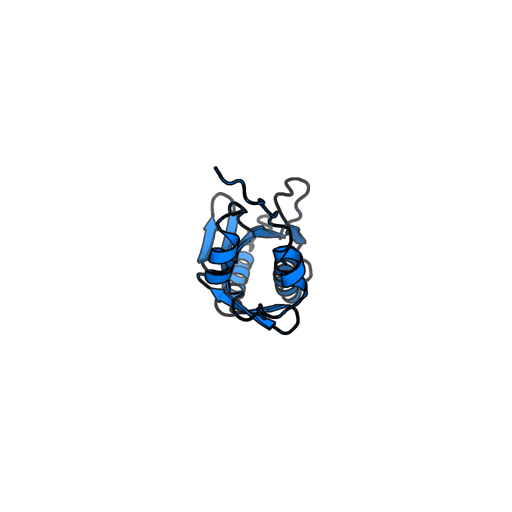 A CA 1
ATOM 853 C C . LYS A 1 102 ? 9.968 5.410 2.374 1.00 92.88 102 LYS A C 1
ATOM 855 O O . LYS A 1 102 ? 10.819 5.405 3.262 1.00 92.88 102 LYS A O 1
ATOM 860 N N . THR A 1 103 ? 8.793 6.009 2.468 1.00 94.62 103 THR A N 1
ATOM 861 C CA . THR A 1 103 ? 8.320 6.785 3.610 1.00 94.62 103 THR A CA 1
ATOM 862 C C . THR A 1 103 ? 6.966 6.237 4.033 1.00 94.62 103 THR A C 1
ATOM 864 O O . THR A 1 103 ? 6.113 5.984 3.187 1.00 94.62 103 THR A O 1
ATOM 867 N N . ILE A 1 104 ? 6.771 6.043 5.336 1.00 96.25 104 ILE A N 1
ATOM 868 C CA . ILE A 1 104 ? 5.493 5.618 5.907 1.00 96.25 104 ILE A CA 1
ATOM 869 C C . ILE A 1 104 ? 5.092 6.644 6.960 1.00 96.25 104 ILE A C 1
ATOM 871 O O . ILE A 1 104 ? 5.871 6.931 7.870 1.00 96.25 104 ILE A O 1
ATOM 875 N N . SER A 1 105 ? 3.898 7.210 6.830 1.00 95.69 105 SER A N 1
ATOM 876 C CA . SER A 1 105 ? 3.383 8.239 7.734 1.00 95.69 105 SER A CA 1
ATOM 877 C C . SER A 1 105 ? 1.891 8.054 7.962 1.00 95.69 105 SER A C 1
ATOM 879 O O . SER A 1 105 ? 1.143 7.855 7.010 1.00 95.69 105 SER A O 1
ATOM 881 N N . TYR A 1 106 ? 1.455 8.162 9.212 1.00 95.56 106 TYR A N 1
ATOM 882 C CA . TYR A 1 106 ? 0.046 8.064 9.578 1.00 95.56 106 TYR A CA 1
ATOM 883 C C . TYR A 1 106 ? -0.556 9.452 9.826 1.00 95.56 106 TYR A C 1
ATOM 885 O O . TYR A 1 106 ? -0.128 10.153 10.748 1.00 95.56 106 TYR A O 1
ATOM 893 N N . ASP A 1 107 ? -1.555 9.830 9.028 1.00 94.31 107 ASP A N 1
ATOM 894 C CA . ASP A 1 107 ? -2.403 10.995 9.273 1.00 94.31 107 ASP A CA 1
ATOM 895 C C . ASP A 1 107 ? -3.492 10.606 10.283 1.00 94.31 107 ASP A C 1
ATOM 897 O O . ASP A 1 107 ? -4.381 9.802 10.001 1.00 94.31 107 ASP A O 1
ATOM 901 N N . ARG A 1 108 ? -3.414 11.175 11.490 1.00 90.25 108 ARG A N 1
ATOM 902 C CA . ARG A 1 108 ? -4.364 10.894 12.576 1.00 90.25 108 ARG A CA 1
ATOM 903 C C . ARG A 1 108 ? -5.727 11.548 12.372 1.00 90.25 108 ARG A C 1
ATOM 905 O O . ARG A 1 108 ? -6.702 11.043 12.924 1.00 90.25 108 ARG A O 1
ATOM 912 N N . GLU A 1 109 ? -5.787 12.665 11.653 1.00 90.69 109 GLU A N 1
ATOM 913 C CA . GLU A 1 109 ? -7.023 13.414 11.422 1.00 90.69 109 GLU A CA 1
ATOM 914 C C . GLU A 1 109 ? -7.857 12.721 10.347 1.00 90.69 109 GLU A C 1
ATOM 916 O O . GLU A 1 109 ? -9.042 12.459 10.555 1.00 90.69 109 GLU A O 1
ATOM 921 N N . GLN A 1 110 ? -7.215 12.341 9.240 1.00 89.56 110 GLN A N 1
ATOM 922 C CA . GLN A 1 110 ? -7.854 11.606 8.145 1.00 89.56 110 GLN A CA 1
ATOM 923 C C . GLN A 1 110 ? -7.923 10.093 8.398 1.00 89.56 110 GLN A C 1
ATOM 925 O O . GLN A 1 110 ? -8.645 9.386 7.699 1.00 89.56 110 GLN A O 1
ATOM 930 N N . LYS A 1 111 ? -7.200 9.597 9.411 1.00 91.88 111 LYS A N 1
ATOM 931 C CA . LYS A 1 111 ? -7.056 8.171 9.745 1.00 91.88 111 LYS A CA 1
ATOM 932 C C . LYS A 1 111 ? -6.536 7.343 8.567 1.00 91.88 111 LYS A C 1
ATOM 934 O O . LYS A 1 111 ? -7.023 6.246 8.309 1.00 91.88 111 LYS A O 1
ATOM 939 N N . VAL A 1 112 ? -5.527 7.859 7.870 1.00 94.19 112 VAL A N 1
ATOM 940 C CA . VAL A 1 112 ? -4.929 7.213 6.693 1.00 94.19 112 VAL A CA 1
ATOM 941 C C . VAL A 1 112 ? -3.457 6.929 6.950 1.00 94.19 112 VAL A C 1
ATOM 943 O O . VAL A 1 112 ? -2.715 7.794 7.415 1.00 94.19 112 VAL A O 1
ATOM 946 N N . LEU A 1 113 ? -3.014 5.711 6.644 1.00 96.69 113 LEU A N 1
ATOM 947 C CA . LEU A 1 113 ? -1.594 5.377 6.604 1.00 96.69 113 LEU A CA 1
ATOM 948 C C . LEU A 1 113 ? -1.085 5.537 5.169 1.00 96.69 113 LEU A C 1
ATOM 950 O O . LEU A 1 113 ? -1.416 4.736 4.298 1.00 96.69 113 LEU A O 1
ATOM 954 N N . HIS A 1 114 ? -0.261 6.556 4.950 1.00 96.19 114 HIS A N 1
ATOM 955 C CA . HIS A 1 114 ? 0.368 6.845 3.669 1.00 96.19 114 HIS A CA 1
ATOM 956 C C . HIS A 1 114 ? 1.695 6.097 3.553 1.00 96.19 114 HIS A C 1
ATOM 958 O O . HIS A 1 114 ? 2.586 6.263 4.391 1.00 96.19 114 HIS A O 1
ATOM 964 N N . ILE A 1 115 ? 1.848 5.308 2.494 1.00 96.19 115 ILE A N 1
ATOM 965 C CA . ILE A 1 115 ? 3.078 4.595 2.154 1.00 96.19 115 ILE A CA 1
ATOM 966 C C . ILE A 1 115 ? 3.553 5.091 0.792 1.00 96.19 115 ILE A C 1
ATOM 968 O O . ILE A 1 115 ? 3.008 4.736 -0.249 1.00 96.19 115 ILE A O 1
ATOM 972 N N . GLN A 1 116 ? 4.590 5.916 0.796 1.00 94.69 116 GLN A N 1
ATOM 973 C CA . GLN A 1 116 ? 5.163 6.509 -0.408 1.00 94.69 116 GLN A CA 1
ATOM 974 C C . GLN A 1 116 ? 6.473 5.814 -0.744 1.00 94.69 116 GLN A C 1
ATOM 976 O O . GLN A 1 116 ? 7.273 5.556 0.152 1.00 94.69 116 GLN A O 1
ATOM 981 N N . PHE A 1 117 ? 6.718 5.506 -2.012 1.00 92.75 117 PHE A N 1
ATOM 982 C CA . PHE A 1 117 ? 7.970 4.889 -2.450 1.00 92.75 117 PHE A CA 1
ATOM 983 C C . PHE A 1 117 ? 8.211 5.088 -3.945 1.00 92.75 117 PHE A C 1
ATOM 985 O O . PHE A 1 117 ? 7.325 5.511 -4.680 1.00 92.75 117 PHE A O 1
ATOM 992 N N . MET A 1 118 ? 9.416 4.756 -4.406 1.00 89.25 118 MET A N 1
ATOM 993 C CA . MET A 1 118 ? 9.759 4.711 -5.827 1.00 89.25 118 MET A CA 1
ATOM 994 C C . MET A 1 118 ? 10.143 3.301 -6.265 1.00 89.25 118 MET A C 1
ATOM 996 O O . MET A 1 118 ? 10.887 2.621 -5.560 1.00 89.25 118 MET A O 1
ATOM 1000 N N . LEU A 1 119 ? 9.688 2.882 -7.445 1.00 87.62 119 LEU A N 1
ATOM 1001 C CA . LEU A 1 119 ? 10.141 1.655 -8.102 1.00 87.62 119 LEU A CA 1
ATOM 1002 C C . LEU A 1 119 ? 11.279 1.956 -9.075 1.00 87.62 119 LEU A C 1
ATOM 1004 O O . LEU A 1 119 ? 11.112 2.728 -10.018 1.00 87.62 119 LEU A O 1
ATOM 1008 N N . ASP A 1 120 ? 12.434 1.333 -8.852 1.00 82.00 120 ASP A N 1
ATOM 1009 C CA . ASP A 1 120 ? 13.564 1.382 -9.774 1.00 82.00 120 ASP A CA 1
ATOM 1010 C C . ASP A 1 120 ? 13.358 0.381 -10.918 1.00 82.00 120 ASP A C 1
ATOM 1012 O O . ASP A 1 120 ? 13.381 -0.833 -10.711 1.00 82.00 120 ASP A O 1
ATOM 1016 N N . ILE A 1 121 ? 13.169 0.910 -12.126 1.00 73.50 121 ILE A N 1
ATOM 1017 C CA . ILE A 1 121 ? 12.886 0.144 -13.346 1.00 73.50 121 ILE A CA 1
ATOM 1018 C C . ILE A 1 121 ? 14.110 -0.021 -14.257 1.00 73.50 121 ILE A C 1
ATOM 1020 O O . ILE A 1 121 ? 13.992 -0.599 -15.334 1.00 73.50 121 ILE A O 1
ATOM 1024 N N . ARG A 1 122 ? 15.304 0.419 -13.825 1.00 62.34 122 ARG A N 1
ATOM 1025 C CA . ARG A 1 122 ? 16.537 0.371 -14.637 1.00 62.34 122 ARG A CA 1
ATOM 1026 C C . ARG A 1 122 ? 16.933 -1.038 -15.090 1.00 62.34 122 ARG A C 1
ATOM 1028 O O . ARG A 1 122 ? 17.588 -1.165 -16.112 1.00 62.34 122 ARG A O 1
ATOM 1035 N N . GLN A 1 123 ? 16.573 -2.078 -14.332 1.00 50.06 123 GLN A N 1
ATOM 1036 C CA . GLN A 1 123 ? 16.880 -3.480 -14.669 1.00 50.06 123 GLN A CA 1
ATOM 1037 C C . GLN A 1 123 ? 15.775 -4.162 -15.487 1.00 50.06 123 GLN A C 1
ATOM 1039 O O . GLN A 1 123 ? 16.005 -5.220 -16.064 1.00 50.06 123 GLN A O 1
ATOM 1044 N N . ALA A 1 124 ? 14.571 -3.582 -15.538 1.00 50.47 124 ALA A N 1
ATOM 1045 C CA . ALA A 1 124 ? 13.451 -4.181 -16.256 1.00 50.47 124 ALA A CA 1
ATOM 1046 C C . ALA A 1 124 ? 13.449 -3.870 -17.758 1.00 50.47 124 ALA A C 1
ATOM 1048 O O . ALA A 1 124 ? 12.701 -4.492 -18.513 1.00 50.47 124 ALA A O 1
ATOM 1049 N N . LEU A 1 125 ? 14.296 -2.939 -18.184 1.00 52.69 125 LEU A N 1
ATOM 1050 C CA . LEU A 1 125 ? 14.361 -2.421 -19.539 1.00 52.69 125 LEU A CA 1
ATOM 1051 C C . LEU A 1 125 ? 15.603 -2.999 -20.213 1.00 52.69 125 LEU A C 1
ATOM 1053 O O . LEU A 1 125 ? 16.714 -2.535 -19.970 1.00 52.69 125 LEU A O 1
ATOM 1057 N N . ASP A 1 126 ? 15.400 -4.019 -21.044 1.00 52.41 126 ASP A N 1
ATOM 1058 C CA . ASP A 1 126 ? 16.329 -4.248 -22.145 1.00 52.41 126 ASP A CA 1
ATOM 1059 C C . ASP A 1 126 ? 16.097 -3.098 -23.122 1.00 52.41 126 ASP A C 1
ATOM 1061 O O . ASP A 1 126 ? 14.981 -2.906 -23.606 1.00 52.41 126 ASP A O 1
ATOM 1065 N N . LEU A 1 127 ? 17.126 -2.293 -23.378 1.00 50.06 127 LEU A N 1
ATOM 1066 C CA . LEU A 1 127 ? 17.047 -1.216 -24.372 1.00 50.06 127 LEU A CA 1
ATOM 1067 C C . LEU A 1 127 ? 16.836 -1.767 -25.798 1.00 50.06 127 LEU A C 1
ATOM 1069 O O . LEU A 1 127 ? 16.475 -1.003 -26.688 1.00 50.06 127 LEU A O 1
ATOM 1073 N N . ASP A 1 128 ? 17.027 -3.077 -25.986 1.00 48.59 128 ASP A N 1
ATOM 1074 C CA . ASP A 1 128 ? 16.866 -3.817 -27.239 1.00 48.59 128 ASP A CA 1
ATOM 1075 C C . ASP A 1 128 ? 15.471 -4.461 -27.414 1.00 48.59 128 ASP A C 1
ATOM 1077 O O . ASP A 1 128 ? 15.254 -5.187 -28.384 1.00 48.59 128 ASP A O 1
ATOM 1081 N N . ASP A 1 129 ? 14.510 -4.221 -26.509 1.00 48.78 129 ASP A N 1
ATOM 1082 C CA . ASP A 1 129 ? 13.146 -4.750 -26.656 1.00 48.78 129 ASP A CA 1
ATOM 1083 C C . ASP A 1 129 ? 12.419 -4.068 -27.844 1.00 48.78 129 ASP A C 1
ATOM 1085 O O . ASP A 1 129 ? 12.217 -2.848 -27.829 1.00 48.78 129 ASP A O 1
ATOM 1089 N N . PRO A 1 130 ? 12.002 -4.812 -28.888 1.00 46.16 130 PRO A N 1
ATOM 1090 C CA . PRO A 1 130 ? 11.366 -4.244 -30.078 1.00 46.16 130 PRO A CA 1
ATOM 1091 C C . PRO A 1 130 ? 10.030 -3.542 -29.786 1.00 46.16 130 PRO A C 1
ATOM 1093 O O . PRO A 1 130 ? 9.644 -2.662 -30.553 1.00 46.16 130 PRO A O 1
ATOM 1096 N N . ALA A 1 131 ? 9.363 -3.831 -28.659 1.00 50.81 131 ALA A N 1
ATOM 1097 C CA . ALA A 1 131 ? 8.170 -3.091 -28.235 1.00 50.81 131 ALA A CA 1
ATOM 1098 C C . ALA A 1 131 ? 8.465 -1.616 -27.872 1.00 50.81 131 ALA A C 1
ATOM 1100 O O . ALA A 1 131 ? 7.545 -0.803 -27.803 1.00 50.81 131 ALA A O 1
ATOM 1101 N N . MET A 1 132 ? 9.740 -1.256 -27.662 1.00 47.09 132 MET A N 1
ATOM 1102 C CA . MET A 1 132 ? 10.204 0.129 -27.487 1.00 47.09 132 MET A CA 1
ATOM 1103 C C . MET A 1 132 ? 10.645 0.794 -28.801 1.00 47.09 132 MET A C 1
ATOM 1105 O O . MET A 1 132 ? 10.642 2.024 -28.887 1.00 47.09 132 MET A O 1
ATOM 1109 N N . GLN A 1 133 ? 11.006 0.021 -29.833 1.00 42.28 133 GLN A N 1
ATOM 1110 C CA . GLN A 1 133 ? 11.395 0.586 -31.134 1.00 42.28 133 GLN A CA 1
ATOM 1111 C C . GLN A 1 133 ? 10.190 1.151 -31.894 1.00 42.28 133 GLN A C 1
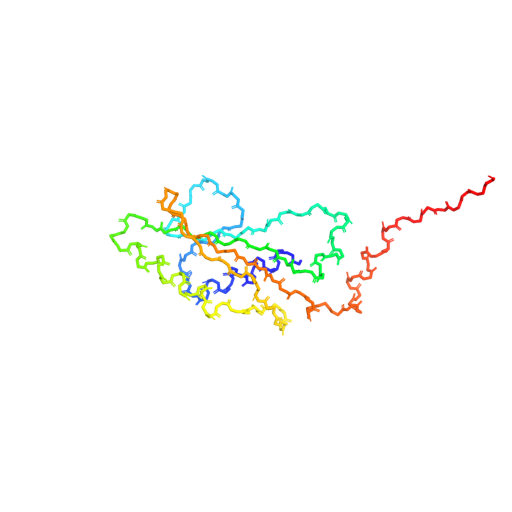ATOM 1113 O O . GLN A 1 133 ? 10.327 2.167 -32.572 1.00 42.28 133 GLN A O 1
ATOM 1118 N N . ASP A 1 134 ? 9.005 0.566 -31.709 1.00 41.78 134 ASP A N 1
ATOM 1119 C CA . ASP A 1 134 ? 7.777 1.005 -32.388 1.00 41.78 134 ASP A CA 1
ATOM 1120 C C . ASP A 1 134 ? 7.265 2.369 -31.881 1.00 41.78 134 ASP A C 1
ATOM 1122 O O . ASP A 1 134 ? 6.637 3.126 -32.610 1.00 41.78 134 ASP A O 1
ATOM 1126 N N . LEU A 1 135 ? 7.618 2.749 -30.647 1.00 41.31 135 LEU A N 1
ATOM 1127 C CA . LEU A 1 135 ? 7.278 4.057 -30.064 1.00 41.31 135 LEU A CA 1
ATOM 1128 C C . LEU A 1 135 ? 8.297 5.156 -30.405 1.00 41.31 135 LEU A C 1
ATOM 1130 O O . LEU A 1 135 ? 8.041 6.331 -30.155 1.00 41.31 135 LEU A O 1
ATOM 1134 N N . SER A 1 136 ? 9.451 4.787 -30.971 1.00 40.91 136 SER A N 1
ATOM 1135 C CA . SER A 1 136 ? 10.508 5.729 -31.366 1.00 40.91 136 SER A CA 1
ATOM 1136 C C . SER A 1 136 ? 10.312 6.286 -32.785 1.00 40.91 136 SER A C 1
ATOM 1138 O O . SER A 1 136 ? 11.063 7.165 -33.202 1.00 40.91 136 SER A O 1
ATOM 1140 N N . LEU A 1 137 ? 9.338 5.764 -33.541 1.00 38.88 137 LEU A N 1
ATOM 1141 C CA . LEU A 1 137 ? 9.126 6.073 -34.961 1.00 38.88 137 LEU A CA 1
ATOM 1142 C C . LEU A 1 137 ? 8.004 7.091 -35.230 1.00 38.88 137 LEU A C 1
ATOM 1144 O O . LEU A 1 137 ? 7.881 7.548 -36.364 1.00 38.88 137 LEU A O 1
ATOM 1148 N N . GLU A 1 138 ? 7.234 7.502 -34.215 1.00 41.97 138 GLU A N 1
ATOM 1149 C CA . GLU A 1 138 ? 6.187 8.532 -34.357 1.00 41.97 138 GLU A CA 1
ATOM 1150 C C . GLU A 1 138 ? 6.608 9.939 -33.885 1.00 41.97 138 GLU A C 1
ATOM 1152 O O . GLU A 1 138 ? 5.772 10.835 -33.772 1.00 41.97 138 GLU A O 1
ATOM 1157 N N . GLU A 1 139 ? 7.902 10.204 -33.673 1.00 42.34 139 GLU A N 1
ATOM 1158 C CA . GLU A 1 139 ? 8.386 11.590 -33.686 1.00 42.34 139 GLU A CA 1
ATOM 1159 C C . GLU A 1 139 ? 8.652 12.002 -35.133 1.00 42.34 139 GLU A C 1
ATOM 1161 O O . GLU A 1 139 ? 9.678 11.688 -35.737 1.00 42.34 139 GLU A O 1
ATOM 1166 N N . GLY A 1 140 ? 7.640 12.666 -35.691 1.00 36.75 140 GLY A N 1
ATOM 1167 C CA . GLY A 1 140 ? 7.569 13.110 -37.069 1.00 36.75 140 GLY A CA 1
ATOM 1168 C C . GLY A 1 140 ? 8.861 13.731 -37.588 1.00 36.75 140 GLY A C 1
ATOM 1169 O O . GLY A 1 140 ? 9.400 14.697 -37.045 1.00 36.75 140 GLY A O 1
ATOM 1170 N N . VAL A 1 141 ? 9.273 13.189 -38.728 1.00 44.59 141 VAL A N 1
ATOM 1171 C CA . VAL A 1 141 ? 10.021 13.872 -39.775 1.00 44.59 141 VAL A CA 1
ATOM 1172 C C . VAL A 1 141 ? 9.508 15.313 -39.895 1.00 44.59 141 VAL A C 1
ATOM 1174 O O . VAL A 1 141 ? 8.403 15.554 -40.378 1.00 44.59 141 VAL A O 1
ATOM 1177 N N . LYS A 1 142 ? 10.309 16.285 -39.458 1.00 38.66 142 LYS A N 1
ATOM 1178 C CA . LYS A 1 142 ? 10.289 17.604 -40.084 1.00 38.66 142 LYS A CA 1
ATOM 1179 C C . LYS A 1 142 ? 11.380 17.586 -41.137 1.00 38.66 142 LYS A C 1
ATOM 1181 O O . LYS A 1 142 ? 12.561 17.637 -40.808 1.00 38.66 142 LYS A O 1
ATOM 1186 N N . GLU A 1 143 ? 10.925 17.408 -42.372 1.00 39.50 143 GLU A N 1
ATOM 1187 C CA . GLU A 1 143 ? 11.679 17.662 -43.591 1.00 39.50 143 GLU A CA 1
ATOM 1188 C C . GLU A 1 143 ? 12.326 19.051 -43.537 1.00 39.50 143 GLU A C 1
ATOM 1190 O O . GLU A 1 143 ? 11.767 20.003 -42.983 1.00 39.50 143 GLU A O 1
ATOM 1195 N N . ASP A 1 144 ? 13.526 19.109 -44.106 1.00 41.16 144 ASP A N 1
ATOM 1196 C CA . ASP A 1 144 ? 14.273 20.312 -44.441 1.00 41.16 144 ASP A CA 1
ATOM 1197 C C . ASP A 1 144 ? 13.406 21.342 -45.174 1.00 41.16 144 ASP A C 1
ATOM 1199 O O . ASP A 1 144 ? 12.724 20.989 -46.131 1.00 41.16 144 ASP A O 1
ATOM 1203 N N . GLU A 1 145 ? 13.569 22.629 -44.856 1.00 35.66 145 GLU A N 1
ATOM 1204 C CA . GLU A 1 145 ? 13.518 23.660 -45.895 1.00 35.66 145 GLU A CA 1
ATOM 1205 C C . GLU A 1 145 ? 14.692 24.631 -45.729 1.00 35.66 145 GLU A C 1
ATOM 1207 O O . GLU A 1 145 ? 14.830 25.363 -44.747 1.00 35.66 145 GLU A O 1
ATOM 1212 N N . HIS A 1 146 ? 15.568 24.552 -46.728 1.00 37.78 146 HIS A N 1
ATOM 1213 C CA . HIS A 1 146 ? 16.544 25.549 -47.127 1.00 37.78 146 HIS A CA 1
ATOM 1214 C C . HIS A 1 146 ? 15.862 26.879 -47.492 1.00 37.78 146 HIS A C 1
ATOM 1216 O O . HIS A 1 146 ? 14.904 26.856 -48.255 1.00 37.78 146 HIS A O 1
ATOM 1222 N N . GLU A 1 147 ? 16.438 28.010 -47.067 1.00 39.34 147 GLU A N 1
ATOM 1223 C CA . GLU A 1 147 ? 16.869 29.128 -47.940 1.00 39.34 147 GLU A CA 1
ATOM 1224 C C . GLU A 1 147 ? 17.738 30.139 -47.174 1.00 39.34 147 GLU A C 1
ATOM 1226 O O . GLU A 1 147 ? 17.340 30.581 -46.072 1.00 39.34 147 GLU A O 1
#

Sequence (147 aa):
MVYDLIQAIASWIKSLYHDVKIYDGPVLQDIKLPCFFITTLQIDEVSSLKDFYRRGIPFVVDYLPDDRKPNFMDDIYQVQDTFGLPFRQLILNDKQLWIKNKTISYDREQKVLHIQFMLDIRQALDLDDPAMQDLSLEEGVKEDEHE